Protein AF-A0A7H8SBD4-F1 (afdb_monomer_lite)

Foldseek 3Di:
DVVVVVVVVVCVLFDVVLVVLLVVLVVVLVVLVVVLVVLVVCVVVDDDDDVLVSLVSVLVSLVSVLVSLVSVLVRCVVSVPCVCNVVSVVSSVVSVVVSVVSVVVSD

Secondary structure (DSSP, 8-state):
-HHHHHHHHHHHHS-HHHHHHHHHHHHHHHHHHHHHHHHHHHHHHSTT--HHHHHHHHHHHHHHHHHHHHHHHHHHHHH---TTHHHHHHHHHHHHHHHHHHHHHH-

Sequence (107 aa):
MKLIDKIQERYKERNKVFLTLDILFTLLSMGVAIWMLFLAIPALTGSSQSTHFLVILTIVMTIFLGMTYGIRVIEMIVTGKREYFALMLFVTILMFGIATFEWWLLV

Radius of gyration: 17.06 Å; chains: 1; bounding box: 43×21×48 Å

Structure (mmCIF, N/CA/C/O backbone):
data_AF-A0A7H8SBD4-F1
#
_entry.id   AF-A0A7H8SBD4-F1
#
loop_
_atom_site.group_PDB
_atom_site.id
_atom_site.type_symbol
_atom_site.label_atom_id
_atom_site.label_alt_id
_atom_site.label_comp_id
_atom_site.label_asym_id
_atom_site.label_entity_id
_atom_site.label_seq_id
_atom_site.pdbx_PDB_ins_code
_atom_site.Cartn_x
_atom_site.Cartn_y
_atom_site.Cartn_z
_atom_site.occupancy
_atom_site.B_iso_or_equiv
_atom_site.auth_seq_id
_atom_site.auth_comp_id
_atom_site.auth_asym_id
_atom_site.auth_atom_id
_atom_site.pdbx_PDB_model_num
ATOM 1 N N . MET A 1 1 ? 6.154 14.488 25.605 1.00 51.97 1 MET A N 1
ATOM 2 C CA . MET A 1 1 ? 5.230 13.411 26.035 1.00 51.97 1 MET A CA 1
ATOM 3 C C . MET A 1 1 ? 3.926 13.330 25.235 1.00 51.97 1 MET A C 1
ATOM 5 O O . MET A 1 1 ? 3.552 12.222 24.901 1.00 51.97 1 MET A O 1
ATOM 9 N N . LYS A 1 2 ? 3.305 14.435 24.787 1.00 61.06 2 LYS A N 1
ATOM 10 C CA . LYS A 1 2 ? 2.011 14.418 24.055 1.00 61.06 2 LYS A CA 1
ATOM 11 C C . LYS A 1 2 ? 1.923 13.559 22.772 1.00 61.06 2 LYS A C 1
ATOM 13 O O . LYS A 1 2 ? 0.827 13.180 22.374 1.00 61.06 2 LYS A O 1
ATOM 18 N N . LEU A 1 3 ? 3.040 13.287 22.090 1.00 60.66 3 LEU A N 1
ATOM 19 C CA . LEU A 1 3 ? 3.048 12.449 20.879 1.00 60.66 3 LEU A CA 1
ATOM 20 C C . LEU A 1 3 ? 2.885 10.960 21.199 1.00 60.66 3 LEU A C 1
ATOM 22 O O . LEU A 1 3 ? 2.214 10.256 20.453 1.00 60.66 3 LEU A O 1
ATOM 26 N N . ILE A 1 4 ? 3.466 10.503 22.311 1.00 69.56 4 ILE A N 1
ATOM 27 C CA . ILE A 1 4 ? 3.407 9.099 22.729 1.00 69.56 4 ILE A CA 1
ATOM 28 C C . ILE A 1 4 ? 1.976 8.760 23.153 1.00 69.56 4 ILE A C 1
ATOM 30 O O . ILE A 1 4 ? 1.443 7.759 22.687 1.00 69.56 4 ILE A O 1
ATOM 34 N N . ASP A 1 5 ? 1.316 9.650 23.902 1.00 66.88 5 ASP A N 1
ATOM 35 C CA . ASP A 1 5 ? -0.091 9.479 24.294 1.00 66.88 5 ASP A CA 1
ATOM 36 C C . ASP A 1 5 ? -1.023 9.375 23.080 1.00 66.88 5 ASP A C 1
ATOM 38 O O . ASP A 1 5 ? -1.841 8.464 23.007 1.00 66.88 5 ASP A O 1
ATOM 42 N N . LYS A 1 6 ? -0.846 10.233 22.065 1.00 6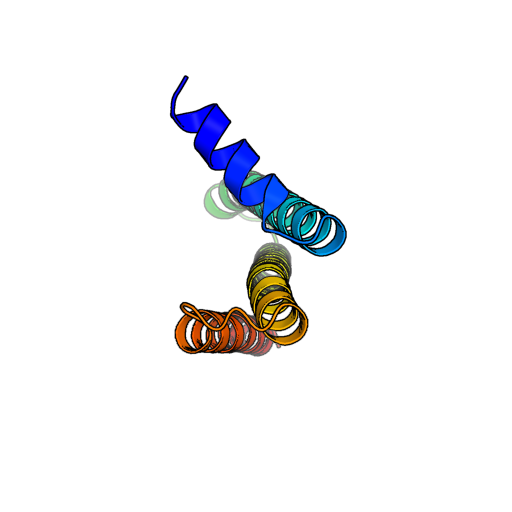4.50 6 LYS A N 1
ATOM 43 C CA . LYS A 1 6 ? -1.631 10.171 20.816 1.00 64.50 6 LYS A CA 1
ATOM 44 C C . LYS A 1 6 ? -1.423 8.870 20.039 1.00 64.50 6 LYS A C 1
ATOM 46 O O . LYS A 1 6 ? -2.352 8.373 19.404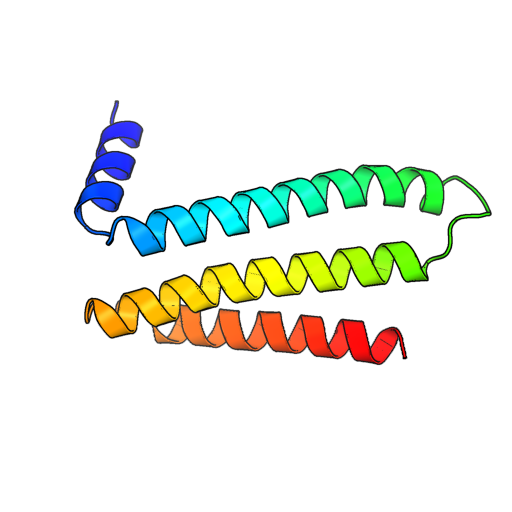 1.00 64.50 6 LYS A O 1
ATOM 51 N N . ILE A 1 7 ? -0.200 8.339 20.045 1.00 64.12 7 ILE A N 1
ATOM 52 C CA . ILE A 1 7 ? 0.107 7.050 19.413 1.00 64.12 7 ILE A CA 1
ATOM 53 C C . ILE A 1 7 ? -0.578 5.930 20.194 1.00 64.12 7 ILE A C 1
ATOM 55 O O . ILE A 1 7 ? -1.187 5.056 19.585 1.00 64.12 7 ILE A O 1
ATOM 59 N N . GLN A 1 8 ? -0.529 5.985 21.524 1.00 64.00 8 GLN A N 1
ATOM 60 C CA . GLN A 1 8 ? -1.121 4.989 22.410 1.00 64.00 8 GLN A CA 1
ATOM 61 C C . GLN A 1 8 ? -2.655 4.984 22.335 1.00 64.00 8 GLN A C 1
ATOM 63 O O . GLN A 1 8 ? -3.264 3.918 22.331 1.00 64.00 8 GLN A O 1
ATOM 68 N N . GLU A 1 9 ? -3.274 6.156 22.194 1.00 65.06 9 GLU A N 1
ATOM 69 C CA . GLU A 1 9 ? -4.718 6.331 22.012 1.00 65.06 9 GLU A CA 1
ATOM 70 C C . GLU A 1 9 ? -5.189 5.733 20.676 1.00 65.06 9 GLU A C 1
ATOM 72 O O . GLU A 1 9 ? -6.086 4.889 20.661 1.00 65.06 9 GLU A O 1
ATOM 77 N N . ARG A 1 10 ? -4.483 6.021 19.569 1.00 61.62 10 ARG A N 1
ATOM 78 C CA . ARG A 1 10 ? -4.728 5.352 18.275 1.00 61.62 10 ARG A CA 1
ATOM 79 C C . ARG A 1 10 ? -4.506 3.841 18.336 1.00 61.62 10 ARG A C 1
ATOM 81 O O . ARG A 1 10 ? -5.210 3.099 17.660 1.00 61.62 10 ARG A O 1
ATOM 88 N N . TYR A 1 11 ? -3.538 3.382 19.129 1.00 61.25 11 TYR A N 1
ATOM 89 C CA . TYR A 1 11 ? -3.265 1.956 19.331 1.00 61.25 11 TYR A CA 1
ATOM 90 C C . TYR A 1 11 ? -4.391 1.252 20.099 1.00 61.25 11 TYR A C 1
ATOM 92 O O . TYR A 1 11 ? -4.623 0.063 19.899 1.00 61.25 11 TYR A O 1
ATOM 100 N N . LYS A 1 12 ? -5.075 1.975 20.993 1.00 60.81 12 LYS A N 1
ATOM 101 C CA . LYS A 1 12 ? -6.184 1.459 21.805 1.00 60.81 12 LYS A CA 1
ATOM 102 C C . LYS A 1 12 ? -7.503 1.428 21.029 1.00 60.81 12 LYS A C 1
ATOM 104 O O . LYS A 1 12 ? -8.328 0.558 21.283 1.00 60.81 12 LYS A O 1
ATOM 109 N N . GLU A 1 13 ? -7.690 2.362 20.097 1.00 64.31 13 GLU A N 1
ATOM 110 C CA . GLU A 1 13 ? -8.887 2.455 19.254 1.00 64.31 13 GLU A CA 1
ATOM 111 C C . GLU A 1 13 ? -8.870 1.557 18.015 1.00 64.31 13 GLU A C 1
ATOM 113 O O . GLU A 1 13 ? -9.940 1.216 17.505 1.00 64.31 13 GLU A O 1
ATOM 118 N N . ARG A 1 14 ? -7.684 1.214 17.500 1.00 60.34 14 ARG A N 1
ATOM 119 C CA . ARG A 1 14 ? -7.537 0.377 16.306 1.00 60.34 14 ARG A CA 1
ATOM 120 C C . ARG A 1 14 ? -7.408 -1.088 16.669 1.00 60.34 14 ARG A C 1
ATOM 122 O O . ARG A 1 14 ? -6.794 -1.465 17.667 1.00 60.34 14 ARG A O 1
ATOM 129 N N . ASN A 1 15 ? -7.969 -1.940 15.823 1.00 70.12 15 ASN A N 1
ATOM 130 C CA . ASN A 1 15 ? -7.849 -3.371 16.022 1.00 70.12 15 ASN A CA 1
ATOM 131 C C . ASN A 1 15 ? -6.405 -3.801 15.689 1.00 70.12 15 ASN A C 1
ATOM 133 O O . ASN A 1 15 ? -5.896 -3.502 14.607 1.00 70.12 15 ASN A O 1
ATOM 137 N N . LYS A 1 16 ? -5.733 -4.485 16.629 1.00 73.12 16 LYS A N 1
ATOM 138 C CA . LYS A 1 16 ? -4.281 -4.769 16.586 1.00 73.12 16 LYS A CA 1
ATOM 139 C C . LYS A 1 16 ? -3.823 -5.370 15.256 1.00 73.12 16 LYS A C 1
ATOM 141 O O . LYS A 1 16 ? -2.776 -4.992 14.750 1.00 73.12 16 LYS A O 1
ATOM 146 N N . VAL A 1 17 ? -4.633 -6.255 14.672 1.00 74.81 17 VAL A N 1
ATOM 147 C CA . VAL A 1 17 ? -4.345 -6.920 13.392 1.00 74.81 17 VAL A CA 1
ATOM 148 C C . VAL A 1 17 ? -4.228 -5.915 12.241 1.00 74.81 17 VAL A C 1
ATOM 150 O O . VAL A 1 17 ? -3.257 -5.954 11.488 1.00 74.81 17 VAL A O 1
ATOM 153 N N . PHE A 1 18 ? -5.173 -4.979 12.133 1.00 74.19 18 PHE A N 1
ATOM 154 C CA . PHE A 1 18 ? -5.175 -3.961 11.079 1.00 74.19 18 PHE A CA 1
ATOM 155 C C . PHE A 1 18 ? -4.032 -2.967 11.248 1.00 74.19 18 PHE A C 1
ATOM 157 O O . PHE A 1 18 ? -3.417 -2.562 10.265 1.00 74.19 18 PHE A O 1
ATOM 164 N N . LEU A 1 19 ? -3.702 -2.625 12.493 1.00 76.94 19 LEU A N 1
ATOM 165 C CA . LEU A 1 19 ? -2.564 -1.767 12.789 1.00 76.94 19 LEU A CA 1
ATOM 166 C C . LEU A 1 19 ? -1.231 -2.430 12.402 1.00 76.94 19 LEU A C 1
ATOM 168 O O . LEU A 1 19 ? -0.381 -1.782 11.797 1.00 76.94 19 LEU A O 1
ATOM 172 N N . THR A 1 20 ? -1.053 -3.718 12.712 1.00 81.75 20 THR A N 1
ATOM 173 C CA . THR A 1 20 ? 0.144 -4.473 12.311 1.00 81.75 20 THR A CA 1
ATOM 174 C C . THR A 1 20 ? 0.275 -4.547 10.792 1.00 81.75 20 THR A C 1
ATOM 176 O O . THR A 1 20 ? 1.358 -4.297 10.271 1.00 81.75 20 THR A O 1
ATOM 179 N N . LEU A 1 21 ? -0.817 -4.837 10.082 1.00 76.94 21 LEU A N 1
ATOM 180 C CA . LEU A 1 21 ? -0.853 -4.871 8.619 1.00 76.94 21 LEU A CA 1
ATOM 181 C C . LEU A 1 21 ? -0.503 -3.506 8.001 1.00 76.94 21 LEU A C 1
ATOM 183 O O . LEU A 1 21 ? 0.358 -3.438 7.131 1.00 76.94 21 LEU A O 1
ATOM 187 N N . ASP A 1 22 ? -1.097 -2.417 8.494 1.00 78.88 22 ASP A N 1
ATOM 188 C CA . ASP A 1 22 ? -0.817 -1.040 8.050 1.00 78.88 22 ASP A CA 1
ATOM 189 C C . ASP A 1 22 ? 0.670 -0.679 8.226 1.00 78.88 22 ASP A C 1
ATOM 191 O O . ASP A 1 22 ? 1.317 -0.204 7.292 1.00 78.88 22 ASP A O 1
ATOM 195 N N . ILE A 1 23 ? 1.249 -0.982 9.394 1.00 81.31 23 ILE A N 1
ATOM 196 C CA . ILE A 1 23 ? 2.675 -0.751 9.671 1.00 81.31 23 ILE A CA 1
ATOM 197 C C . ILE A 1 23 ? 3.562 -1.598 8.753 1.00 81.31 23 ILE A C 1
ATOM 199 O O . ILE A 1 23 ? 4.545 -1.086 8.219 1.00 81.31 23 ILE A O 1
ATOM 203 N N . LEU A 1 24 ? 3.224 -2.874 8.553 1.00 84.69 24 LEU A N 1
ATOM 204 C CA . LEU A 1 24 ? 4.006 -3.795 7.732 1.00 84.69 24 LEU A CA 1
ATOM 205 C C . LEU A 1 24 ? 4.041 -3.343 6.269 1.00 84.69 24 LEU A C 1
ATOM 207 O O . LEU A 1 24 ? 5.119 -3.260 5.683 1.00 84.69 24 LEU A O 1
ATOM 211 N N . PHE A 1 25 ? 2.890 -2.991 5.692 1.00 77.88 25 PHE A N 1
ATOM 212 C CA . PHE A 1 25 ? 2.829 -2.497 4.316 1.00 77.88 25 PHE A CA 1
ATOM 213 C C . PHE A 1 25 ? 3.481 -1.126 4.151 1.00 77.88 25 PHE A C 1
ATOM 215 O O . PHE A 1 25 ? 4.173 -0.898 3.159 1.00 77.88 25 PHE A O 1
ATOM 222 N N . THR A 1 26 ? 3.351 -0.246 5.146 1.00 79.69 26 THR A N 1
ATOM 223 C CA . THR A 1 26 ? 4.054 1.042 5.153 1.00 79.69 26 THR A CA 1
ATOM 224 C C . THR A 1 26 ? 5.572 0.841 5.174 1.00 79.69 26 THR A C 1
ATOM 226 O O . THR A 1 26 ? 6.283 1.466 4.390 1.00 79.69 26 THR A O 1
ATOM 229 N N . LEU A 1 27 ? 6.083 -0.060 6.021 1.00 83.12 27 LEU A N 1
ATOM 230 C CA . LEU A 1 27 ? 7.512 -0.384 6.090 1.00 83.12 27 LEU A CA 1
ATOM 231 C C . LEU A 1 27 ? 8.022 -1.012 4.792 1.00 83.12 27 LEU A C 1
ATOM 233 O O . LEU A 1 27 ? 9.087 -0.623 4.317 1.00 83.12 27 LEU A O 1
ATOM 237 N N . LEU A 1 28 ? 7.261 -1.935 4.195 1.00 81.94 28 LEU A N 1
ATOM 238 C CA . LEU A 1 28 ? 7.597 -2.516 2.893 1.00 81.94 28 LEU A CA 1
ATOM 239 C C . LEU A 1 28 ? 7.662 -1.440 1.809 1.00 81.94 28 LEU A C 1
ATOM 241 O O . LEU A 1 28 ? 8.660 -1.357 1.101 1.00 81.94 28 LEU A O 1
ATOM 245 N N . SER A 1 29 ? 6.648 -0.576 1.717 1.00 77.31 29 SER A N 1
ATOM 246 C CA . SER A 1 29 ? 6.636 0.521 0.746 1.00 77.31 29 SER A CA 1
ATOM 247 C C . SER A 1 29 ? 7.815 1.471 0.947 1.00 77.31 29 SER A C 1
ATOM 249 O O . SER A 1 29 ? 8.407 1.920 -0.030 1.00 77.31 29 SER A O 1
ATOM 251 N N . MET A 1 30 ? 8.175 1.769 2.196 1.00 81.06 30 MET A N 1
ATOM 252 C CA . MET A 1 30 ? 9.308 2.634 2.512 1.00 81.06 30 MET A CA 1
ATOM 253 C C . MET A 1 30 ? 10.643 1.972 2.147 1.00 81.06 30 MET A C 1
ATOM 255 O O . MET A 1 30 ? 11.511 2.623 1.571 1.00 81.06 30 MET A O 1
ATOM 259 N N . GLY A 1 31 ? 10.789 0.671 2.413 1.00 83.12 31 GLY A N 1
ATOM 260 C CA . GLY A 1 31 ? 11.952 -0.112 1.997 1.00 83.12 31 GLY A CA 1
ATOM 261 C C . GLY A 1 31 ? 12.107 -0.153 0.476 1.00 83.12 31 GLY A C 1
ATOM 262 O O . GLY A 1 31 ? 13.198 0.085 -0.037 1.00 83.12 31 GLY A O 1
ATOM 263 N N . VAL A 1 32 ? 11.004 -0.364 -0.249 1.00 79.00 32 VAL A N 1
ATOM 264 C CA . VAL A 1 32 ? 10.983 -0.319 -1.717 1.00 79.00 32 VAL A CA 1
ATOM 265 C C . VAL A 1 32 ? 11.343 1.076 -2.230 1.00 79.00 32 VAL A C 1
ATOM 267 O O . VAL A 1 32 ? 12.161 1.179 -3.137 1.00 79.00 32 VAL A O 1
ATOM 270 N N . ALA A 1 33 ? 10.818 2.149 -1.629 1.00 81.31 33 ALA A N 1
ATOM 271 C CA . ALA A 1 33 ? 11.147 3.523 -2.014 1.00 81.31 33 ALA A CA 1
ATOM 272 C C . ALA A 1 33 ? 12.644 3.834 -1.848 1.00 81.31 33 ALA A C 1
ATOM 274 O O . ALA A 1 33 ? 13.269 4.391 -2.750 1.00 81.31 33 ALA A O 1
ATOM 275 N N . ILE A 1 34 ? 13.240 3.428 -0.720 1.00 83.44 34 ILE A N 1
ATOM 276 C CA . ILE A 1 34 ? 14.684 3.566 -0.483 1.00 83.44 34 ILE A CA 1
ATOM 277 C C . ILE A 1 34 ? 15.459 2.793 -1.551 1.00 83.44 34 ILE A C 1
ATOM 279 O O . ILE A 1 34 ? 16.389 3.332 -2.149 1.00 83.44 34 ILE A O 1
ATOM 283 N N . TRP A 1 35 ? 15.061 1.553 -1.836 1.00 78.88 35 TRP A N 1
ATOM 284 C CA . TRP A 1 35 ? 15.730 0.732 -2.841 1.00 78.88 35 TRP A CA 1
ATOM 285 C C . TRP A 1 35 ? 15.625 1.333 -4.249 1.00 78.88 35 TRP A C 1
ATOM 287 O O . TRP A 1 35 ? 16.599 1.321 -5.001 1.00 78.88 35 TRP A O 1
ATOM 297 N N . MET A 1 36 ? 14.487 1.954 -4.567 1.00 75.00 36 MET A N 1
ATOM 298 C CA . MET A 1 36 ? 14.262 2.684 -5.812 1.00 75.00 36 MET A CA 1
ATOM 299 C C . MET A 1 36 ? 15.239 3.851 -5.966 1.00 75.00 36 MET A C 1
ATOM 301 O O . MET A 1 36 ? 15.791 4.024 -7.045 1.00 75.0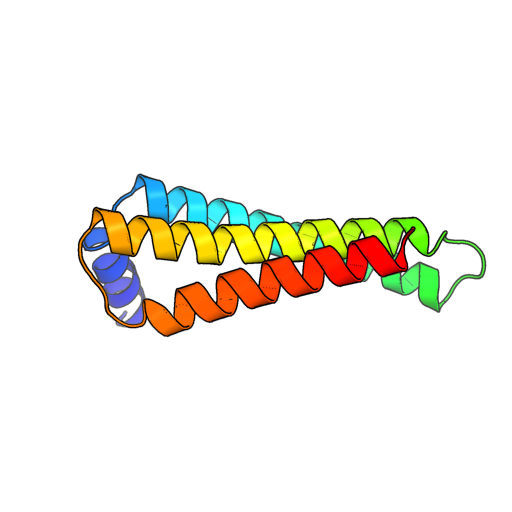0 36 MET A O 1
ATOM 305 N N . LEU A 1 37 ? 15.524 4.605 -4.897 1.00 78.12 37 LEU A N 1
ATOM 306 C CA . LEU A 1 37 ? 16.527 5.679 -4.928 1.00 78.12 37 LEU A CA 1
ATOM 307 C C . LEU A 1 37 ? 17.927 5.135 -5.242 1.00 78.12 37 LEU A C 1
ATOM 309 O O . LEU A 1 37 ? 18.631 5.703 -6.075 1.00 78.12 37 LEU A O 1
ATOM 313 N N . PHE A 1 38 ? 18.313 4.007 -4.640 1.00 77.06 38 PHE A N 1
ATOM 314 C CA . PHE A 1 38 ? 19.610 3.372 -4.907 1.00 77.06 38 PHE A CA 1
ATOM 315 C C . PHE A 1 38 ? 19.749 2.831 -6.334 1.00 77.06 38 PHE A C 1
ATOM 317 O O . PHE A 1 38 ? 20.868 2.755 -6.832 1.00 77.06 38 PHE A O 1
ATOM 324 N N . LEU A 1 39 ? 18.644 2.463 -6.988 1.00 71.19 39 LEU A N 1
ATOM 325 C CA . LEU A 1 39 ? 18.627 1.977 -8.373 1.00 71.19 39 LEU A CA 1
ATOM 326 C C . LEU A 1 39 ? 18.468 3.115 -9.389 1.00 71.19 39 LEU A C 1
ATOM 328 O O . LEU A 1 39 ? 19.059 3.080 -10.464 1.00 71.19 39 LEU A O 1
ATOM 332 N N . ALA A 1 40 ? 17.719 4.159 -9.041 1.00 70.31 40 ALA A N 1
ATOM 333 C CA . ALA A 1 40 ? 17.500 5.312 -9.903 1.00 70.31 40 ALA A CA 1
ATOM 334 C C . ALA A 1 40 ? 18.793 6.111 -10.107 1.00 70.31 40 ALA A C 1
ATOM 336 O O . ALA A 1 40 ? 19.101 6.483 -11.233 1.00 70.31 40 ALA A O 1
ATOM 337 N N . ILE A 1 41 ? 19.588 6.330 -9.053 1.00 69.56 41 ILE A N 1
ATOM 338 C CA . ILE A 1 41 ? 20.854 7.079 -9.137 1.00 69.56 41 ILE A CA 1
ATOM 339 C C . ILE A 1 41 ? 21.805 6.502 -10.209 1.00 69.56 41 ILE A C 1
ATOM 341 O O . ILE A 1 41 ? 22.209 7.264 -11.091 1.00 69.56 41 ILE A O 1
ATOM 345 N N . PRO A 1 42 ? 22.154 5.199 -10.212 1.00 66.50 42 PRO A N 1
ATOM 346 C CA . PRO A 1 42 ? 22.994 4.612 -11.254 1.00 66.50 42 PRO A CA 1
ATOM 347 C C . PRO A 1 42 ? 22.294 4.508 -12.615 1.00 66.50 42 PRO A C 1
ATOM 349 O O . PRO A 1 42 ? 22.980 4.589 -13.626 1.00 66.50 42 PRO A O 1
ATOM 352 N N . ALA A 1 43 ? 20.964 4.393 -12.683 1.00 63.88 43 ALA A N 1
ATOM 353 C CA . ALA A 1 43 ? 20.234 4.440 -13.956 1.00 63.88 43 ALA A CA 1
ATOM 354 C C . ALA A 1 43 ? 20.217 5.841 -14.605 1.00 63.88 43 ALA A C 1
ATOM 356 O O . ALA A 1 43 ? 20.172 5.954 -15.825 1.00 63.88 43 ALA A O 1
ATOM 357 N N . LEU A 1 44 ? 20.269 6.909 -13.800 1.00 65.12 44 LEU A N 1
ATOM 358 C CA . LEU A 1 44 ? 20.356 8.303 -14.257 1.00 65.12 44 LEU A CA 1
ATOM 359 C C . LEU A 1 44 ? 21.793 8.735 -14.587 1.00 65.12 44 LEU A C 1
ATOM 361 O O . LEU A 1 44 ? 21.988 9.660 -15.371 1.00 65.12 44 LEU A O 1
ATOM 365 N N . THR A 1 45 ? 22.795 8.097 -13.975 1.00 70.25 45 THR A N 1
ATOM 366 C CA . THR A 1 45 ? 24.218 8.474 -14.103 1.00 70.25 45 THR A CA 1
ATOM 367 C C . THR A 1 45 ? 25.053 7.496 -14.934 1.00 70.25 45 THR A C 1
ATOM 369 O O . THR A 1 45 ? 26.162 7.841 -15.338 1.00 70.25 45 THR A O 1
ATOM 372 N N . GLY A 1 46 ? 24.536 6.299 -15.218 1.00 59.12 46 GLY A N 1
ATOM 373 C CA . GLY A 1 46 ? 25.199 5.239 -15.974 1.00 59.12 46 GLY A CA 1
ATOM 374 C C . GLY A 1 46 ? 24.352 4.748 -17.150 1.00 59.12 46 GLY A C 1
ATOM 375 O O . GLY A 1 46 ? 23.127 4.750 -17.110 1.00 59.12 46 GLY A O 1
ATOM 376 N N . SER A 1 47 ? 25.008 4.305 -18.219 1.00 54.72 47 SER A N 1
ATOM 377 C CA . SER A 1 47 ? 24.384 4.029 -19.520 1.00 54.72 47 SER A CA 1
ATOM 378 C C . SER A 1 47 ? 23.729 2.644 -19.680 1.00 54.72 47 SER A C 1
ATOM 380 O O . SER A 1 47 ? 23.429 2.267 -20.811 1.00 54.72 47 SER A O 1
ATOM 382 N N . SER A 1 48 ? 23.524 1.848 -18.617 1.00 55.84 48 SER A N 1
ATOM 383 C CA . SER A 1 48 ? 23.218 0.412 -18.804 1.00 55.84 48 SER A CA 1
ATOM 384 C C . SER A 1 48 ? 22.229 -0.272 -17.851 1.00 55.84 48 SER A C 1
ATOM 386 O O . SER A 1 48 ? 22.180 -1.503 -17.843 1.00 55.84 48 SER A O 1
ATOM 388 N N . GLN A 1 49 ? 21.397 0.441 -17.085 1.00 56.28 49 GLN A N 1
ATOM 389 C CA . GLN A 1 49 ? 20.334 -0.238 -16.323 1.00 56.28 49 GLN A CA 1
ATOM 390 C C . GLN A 1 49 ? 18.996 -0.248 -17.064 1.00 56.28 49 GLN A C 1
ATOM 392 O O . GLN A 1 49 ? 18.518 0.778 -17.541 1.00 56.28 49 GLN A O 1
ATOM 397 N N . SER A 1 50 ? 18.382 -1.434 -17.150 1.00 62.62 50 SER A N 1
ATOM 398 C CA . SER A 1 50 ? 17.089 -1.636 -17.802 1.00 62.62 50 SER A CA 1
ATOM 399 C C . SER A 1 50 ? 15.996 -0.846 -17.081 1.00 62.62 50 SER A C 1
ATOM 401 O O . SER A 1 50 ? 15.654 -1.156 -15.936 1.00 62.62 50 SER A O 1
ATOM 403 N N . THR A 1 51 ? 15.395 0.122 -17.767 1.00 67.00 51 THR A N 1
ATOM 404 C CA . THR A 1 51 ? 14.281 0.943 -17.267 1.00 67.00 51 THR A CA 1
ATOM 405 C C . THR A 1 51 ? 13.109 0.090 -16.762 1.00 67.00 51 THR A C 1
ATOM 407 O O . THR A 1 51 ? 12.452 0.458 -15.793 1.00 67.00 51 THR A O 1
ATOM 410 N N . HIS A 1 52 ? 12.912 -1.105 -17.333 1.00 71.50 52 HIS A N 1
ATOM 411 C CA . HIS A 1 52 ? 11.886 -2.063 -16.910 1.00 71.50 52 HIS A CA 1
ATOM 412 C C . HIS A 1 52 ? 11.972 -2.448 -15.428 1.00 71.50 52 HIS A C 1
ATOM 414 O O . HIS A 1 52 ? 10.939 -2.564 -14.777 1.00 71.50 52 HIS A O 1
ATOM 420 N N . PHE A 1 53 ? 13.175 -2.611 -14.866 1.00 73.69 53 PHE A N 1
ATOM 421 C CA . PHE A 1 53 ? 13.317 -3.000 -13.459 1.00 73.69 53 PHE A CA 1
ATOM 422 C C . PHE A 1 53 ? 12.856 -1.889 -12.508 1.00 73.69 53 PHE A C 1
ATOM 424 O O . PHE A 1 53 ? 12.182 -2.169 -11.519 1.00 73.69 53 PHE A O 1
ATOM 431 N N . LEU A 1 54 ? 13.154 -0.626 -12.839 1.00 75.62 54 LEU A N 1
ATOM 432 C CA . LEU A 1 54 ? 12.672 0.534 -12.088 1.00 75.62 54 LEU A CA 1
ATOM 433 C C . LEU A 1 54 ? 11.148 0.648 -12.152 1.00 75.62 54 LEU A C 1
ATOM 435 O O . LEU A 1 54 ? 10.525 0.816 -11.110 1.00 75.62 54 LEU A O 1
ATOM 439 N N . VAL A 1 55 ? 10.550 0.477 -13.336 1.00 78.31 55 VAL A N 1
ATOM 440 C CA . VAL A 1 55 ? 9.088 0.540 -13.506 1.00 78.31 55 VAL A CA 1
ATOM 441 C C . VAL A 1 55 ? 8.386 -0.579 -12.725 1.00 78.31 55 VAL A C 1
ATOM 443 O O . VAL A 1 55 ? 7.408 -0.309 -12.032 1.00 78.31 55 VAL A O 1
ATOM 446 N N . ILE A 1 56 ? 8.912 -1.812 -12.738 1.00 81.06 56 ILE A N 1
ATOM 447 C CA . ILE A 1 56 ? 8.388 -2.916 -11.906 1.00 81.06 56 ILE A CA 1
ATOM 448 C C . ILE A 1 56 ? 8.450 -2.549 -10.420 1.00 81.06 56 ILE A C 1
ATOM 450 O O . ILE A 1 56 ? 7.492 -2.784 -9.683 1.00 81.06 56 ILE A O 1
ATOM 454 N N . LEU A 1 57 ? 9.560 -1.958 -9.971 1.00 81.00 57 LEU A N 1
ATOM 455 C CA . LEU A 1 57 ? 9.720 -1.556 -8.577 1.00 81.00 57 LEU A CA 1
ATOM 456 C C . LEU A 1 57 ? 8.709 -0.468 -8.179 1.00 81.00 57 LEU A C 1
ATOM 458 O O . LEU A 1 57 ? 8.155 -0.520 -7.079 1.00 81.00 57 LEU A O 1
ATOM 462 N N . THR A 1 58 ? 8.447 0.491 -9.072 1.00 82.50 58 THR A N 1
ATOM 463 C CA . THR A 1 58 ? 7.428 1.532 -8.883 1.00 82.50 58 THR A CA 1
ATOM 464 C C . THR A 1 58 ? 6.033 0.926 -8.766 1.00 82.50 58 THR A C 1
ATOM 466 O O . THR A 1 58 ? 5.363 1.189 -7.772 1.00 82.50 58 THR A O 1
ATOM 469 N N . ILE A 1 59 ? 5.656 0.013 -9.668 1.00 84.62 59 ILE A N 1
ATOM 470 C CA . ILE A 1 59 ? 4.364 -0.691 -9.619 1.00 84.62 59 ILE A CA 1
ATOM 471 C C . ILE A 1 59 ? 4.182 -1.410 -8.278 1.00 84.62 59 ILE A C 1
ATOM 473 O O . ILE A 1 59 ? 3.147 -1.276 -7.622 1.00 84.62 59 ILE A O 1
ATOM 477 N N . VAL A 1 60 ? 5.198 -2.157 -7.835 1.00 84.00 60 VAL A N 1
ATOM 478 C CA . VAL A 1 60 ? 5.161 -2.885 -6.558 1.00 84.00 60 VAL A CA 1
ATOM 479 C C . VAL A 1 60 ? 4.978 -1.924 -5.379 1.00 84.00 60 VAL A C 1
ATOM 481 O O . VAL A 1 60 ? 4.177 -2.194 -4.481 1.00 84.00 60 VAL A O 1
ATOM 484 N N . MET A 1 61 ? 5.666 -0.780 -5.389 1.00 86.81 61 MET A N 1
ATOM 485 C CA . MET A 1 61 ? 5.506 0.257 -4.368 1.00 86.81 61 MET A CA 1
ATOM 486 C C . MET A 1 61 ? 4.080 0.821 -4.353 1.00 86.81 61 MET A C 1
ATOM 488 O O . MET A 1 61 ? 3.453 0.877 -3.292 1.00 86.81 61 MET A O 1
ATOM 492 N N . THR A 1 62 ? 3.557 1.202 -5.521 1.00 86.19 62 THR A N 1
ATOM 493 C CA . THR A 1 62 ? 2.216 1.775 -5.687 1.00 86.19 62 THR A CA 1
ATOM 494 C C . THR A 1 62 ? 1.138 0.795 -5.216 1.00 86.19 62 THR A C 1
ATOM 496 O O . THR A 1 62 ? 0.206 1.183 -4.507 1.00 86.19 62 THR A O 1
ATOM 499 N N . ILE A 1 63 ? 1.301 -0.499 -5.508 1.00 85.56 63 ILE A N 1
ATOM 500 C CA . ILE A 1 63 ? 0.413 -1.567 -5.032 1.00 85.56 63 ILE A CA 1
ATOM 501 C C . ILE A 1 63 ? 0.445 -1.685 -3.501 1.00 85.56 63 ILE A C 1
ATOM 503 O O . ILE A 1 63 ? -0.614 -1.768 -2.874 1.00 85.56 63 ILE A O 1
ATOM 507 N N . PHE A 1 64 ? 1.624 -1.670 -2.869 1.00 86.31 64 PHE A N 1
ATOM 508 C CA . PHE A 1 64 ? 1.722 -1.744 -1.404 1.00 86.31 64 PHE A CA 1
ATOM 509 C C . PHE A 1 64 ? 1.118 -0.517 -0.709 1.00 86.31 64 PHE A C 1
ATOM 511 O O . PHE A 1 64 ? 0.427 -0.652 0.309 1.00 86.31 64 PHE A O 1
ATOM 518 N N . LEU A 1 65 ? 1.301 0.673 -1.283 1.00 83.94 65 LEU A N 1
ATOM 519 C CA . LEU A 1 65 ? 0.611 1.889 -0.852 1.00 83.94 65 LEU A CA 1
ATOM 520 C C . LEU A 1 65 ? -0.908 1.730 -0.974 1.00 83.94 65 LEU A C 1
ATOM 522 O O . LEU A 1 65 ? -1.624 1.947 0.005 1.00 83.94 65 LEU A O 1
ATOM 526 N N . GLY A 1 66 ? -1.406 1.270 -2.124 1.00 86.38 66 GLY A N 1
ATOM 527 C CA . GLY A 1 66 ? -2.826 0.986 -2.342 1.00 86.38 66 GLY A CA 1
ATOM 528 C C . GLY A 1 66 ? -3.406 0.003 -1.320 1.00 86.38 66 GLY A C 1
ATOM 529 O O . GLY A 1 66 ? -4.459 0.272 -0.736 1.00 86.38 66 GLY A O 1
ATOM 530 N N . MET A 1 67 ? -2.686 -1.085 -1.020 1.00 84.00 67 MET A N 1
ATOM 531 C CA . MET A 1 67 ? -3.065 -2.050 0.019 1.00 84.00 67 MET A CA 1
ATOM 532 C C . MET A 1 67 ? -3.144 -1.412 1.405 1.00 84.00 67 MET A C 1
ATOM 534 O O . MET A 1 67 ? -4.092 -1.683 2.138 1.00 84.00 67 MET A O 1
ATOM 538 N N . THR A 1 68 ? -2.210 -0.525 1.750 1.00 84.25 68 THR A N 1
ATOM 539 C CA . THR A 1 68 ? -2.211 0.197 3.032 1.00 84.25 68 THR A CA 1
ATOM 540 C C . THR A 1 68 ? -3.514 0.977 3.222 1.00 84.25 68 THR A C 1
ATOM 542 O O . THR A 1 68 ? -4.175 0.864 4.257 1.00 84.25 68 THR A 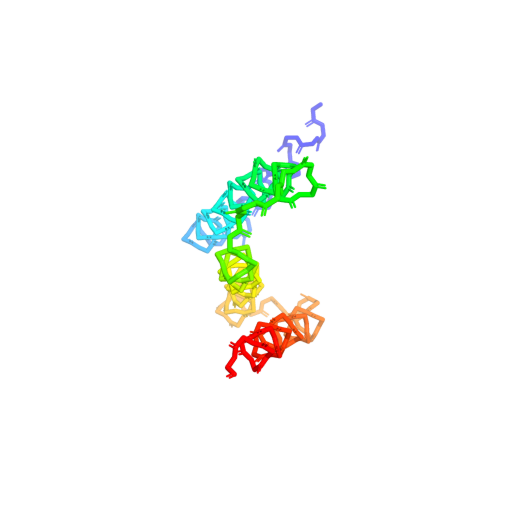O 1
ATOM 545 N N . TYR A 1 69 ? -3.941 1.723 2.198 1.00 85.75 69 TYR A N 1
ATOM 546 C CA . TYR A 1 69 ? -5.223 2.427 2.237 1.00 85.75 69 TYR A CA 1
ATOM 547 C C . TYR A 1 69 ? -6.410 1.457 2.220 1.00 85.75 69 TYR A C 1
ATOM 549 O O . TYR A 1 69 ? -7.357 1.649 2.979 1.00 85.75 69 TYR A O 1
ATOM 557 N N . GLY A 1 70 ? -6.343 0.378 1.435 1.00 85.75 70 GLY A N 1
ATOM 558 C CA . GLY A 1 70 ? -7.380 -0.657 1.396 1.00 85.75 70 GLY A CA 1
ATOM 559 C C . GLY A 1 70 ? -7.614 -1.324 2.755 1.00 85.75 70 GLY A C 1
ATOM 560 O O . GLY A 1 70 ? -8.755 -1.507 3.166 1.00 85.75 70 GLY A O 1
ATOM 561 N N . ILE A 1 71 ? -6.554 -1.600 3.512 1.00 85.75 71 ILE A N 1
ATOM 562 C CA . ILE A 1 71 ? -6.635 -2.145 4.876 1.00 85.75 71 ILE A CA 1
ATOM 563 C C . ILE A 1 71 ? -7.342 -1.172 5.810 1.00 85.75 71 ILE A C 1
ATOM 565 O O . ILE A 1 71 ? -8.162 -1.601 6.617 1.00 85.75 71 ILE A O 1
ATOM 569 N N . ARG A 1 72 ? -7.086 0.135 5.676 1.00 82.88 72 ARG A N 1
ATOM 570 C CA . ARG A 1 72 ? -7.801 1.160 6.451 1.00 82.88 72 ARG A CA 1
ATOM 571 C C . ARG A 1 72 ? -9.278 1.236 6.071 1.00 82.88 72 ARG A C 1
ATOM 573 O O . ARG A 1 72 ? -10.114 1.355 6.958 1.00 82.88 72 ARG A O 1
ATOM 580 N N . VAL A 1 73 ? -9.614 1.110 4.787 1.00 86.56 73 VAL A N 1
ATOM 581 C CA . VAL A 1 73 ? -11.009 1.025 4.317 1.00 86.56 73 VAL A CA 1
ATOM 582 C C . VAL A 1 73 ? -11.701 -0.205 4.914 1.00 86.56 73 VAL A C 1
ATOM 584 O O . VAL A 1 73 ? -12.792 -0.080 5.467 1.00 86.56 73 VAL A O 1
ATOM 587 N N . ILE A 1 74 ? -11.062 -1.379 4.873 1.00 84.06 74 ILE A N 1
ATOM 588 C CA . ILE A 1 74 ? -11.604 -2.616 5.462 1.00 84.06 74 ILE A CA 1
ATOM 589 C C . ILE A 1 74 ? -11.764 -2.465 6.978 1.00 84.06 74 ILE A C 1
ATOM 591 O O . ILE A 1 74 ? -12.807 -2.822 7.522 1.00 84.06 74 ILE A O 1
ATOM 595 N N . GLU A 1 75 ? -10.777 -1.896 7.669 1.00 80.94 75 GLU A N 1
ATOM 596 C CA . GLU A 1 75 ? -10.863 -1.638 9.106 1.00 80.94 75 GLU A CA 1
ATOM 597 C C . GLU A 1 75 ? -12.046 -0.726 9.443 1.00 80.94 75 GLU A C 1
ATOM 599 O O . GLU A 1 75 ? -12.788 -1.020 10.377 1.00 80.94 75 GLU A O 1
ATOM 604 N N . MET A 1 76 ? -12.262 0.344 8.675 1.00 83.19 76 MET A N 1
ATOM 605 C CA . MET A 1 76 ? -13.399 1.255 8.849 1.00 83.19 76 MET A CA 1
ATOM 606 C C . MET A 1 76 ? -14.748 0.556 8.623 1.00 83.19 76 MET A C 1
ATOM 608 O O . MET A 1 76 ? -15.714 0.848 9.328 1.00 83.19 76 MET A O 1
ATOM 612 N N . ILE A 1 77 ? -14.821 -0.400 7.688 1.00 84.06 77 ILE A N 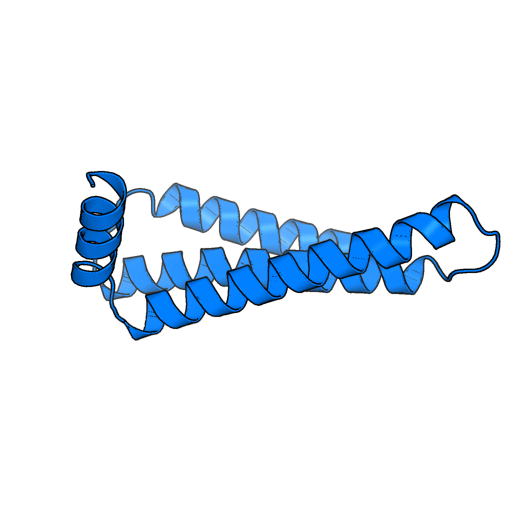1
ATOM 613 C CA . ILE A 1 77 ? -16.021 -1.229 7.476 1.00 84.06 77 ILE A CA 1
ATOM 614 C C . ILE A 1 77 ? -16.267 -2.130 8.689 1.00 84.06 77 ILE A C 1
ATOM 616 O O . ILE A 1 77 ? -17.386 -2.177 9.194 1.00 84.06 77 ILE A O 1
ATOM 620 N N . VAL A 1 78 ? -15.229 -2.818 9.174 1.00 78.06 78 VAL A N 1
ATOM 621 C CA . VAL A 1 78 ? -15.327 -3.787 10.280 1.00 78.06 78 VAL A CA 1
ATOM 622 C C . VAL A 1 78 ? -15.596 -3.104 11.623 1.00 78.06 78 VAL A C 1
ATOM 624 O O . VAL A 1 78 ? -16.378 -3.604 12.425 1.00 78.06 78 VAL A O 1
ATOM 627 N N . THR A 1 79 ? -14.967 -1.957 11.881 1.00 77.56 79 THR A N 1
ATOM 628 C CA . THR A 1 79 ? -15.128 -1.200 13.136 1.00 77.56 79 THR A CA 1
ATOM 629 C C . THR A 1 79 ? -16.342 -0.269 13.130 1.00 77.56 79 THR A C 1
ATOM 631 O O . THR A 1 79 ? -16.685 0.289 14.169 1.00 77.56 79 THR A O 1
ATOM 634 N N . GLY A 1 80 ? -16.985 -0.064 11.975 1.00 75.19 80 GLY A N 1
ATOM 635 C CA . GLY A 1 80 ? -18.115 0.855 11.810 1.00 75.19 80 GLY A CA 1
ATOM 636 C C . GLY A 1 80 ? -17.745 2.343 11.879 1.00 75.19 80 GLY A C 1
ATOM 637 O O . GLY A 1 80 ? -18.614 3.197 11.686 1.00 75.19 80 GLY A O 1
ATOM 638 N N . LYS A 1 81 ? -16.470 2.682 12.115 1.00 76.25 81 LYS A N 1
ATOM 639 C CA . LYS A 1 81 ? -15.971 4.061 12.152 1.00 76.25 81 LYS A CA 1
ATOM 640 C C . LYS A 1 81 ? -15.799 4.581 10.726 1.00 76.25 81 LYS A C 1
ATOM 642 O O . LYS A 1 81 ? -14.805 4.300 10.068 1.00 76.25 81 LYS A O 1
ATOM 647 N N . ARG A 1 82 ? -16.779 5.349 10.243 1.00 77.06 82 ARG A N 1
ATOM 648 C CA . ARG A 1 82 ? -16.819 5.868 8.860 1.00 77.06 82 ARG A CA 1
ATOM 649 C C . ARG A 1 82 ? -16.141 7.226 8.660 1.00 77.06 82 ARG A C 1
ATOM 651 O O . ARG A 1 82 ? -16.277 7.820 7.589 1.00 77.06 82 ARG A O 1
ATOM 658 N N . GLU A 1 83 ? -15.427 7.736 9.659 1.00 76.44 83 GLU A N 1
ATOM 659 C CA . GLU A 1 83 ? -14.699 8.997 9.512 1.00 76.44 83 GLU A CA 1
ATOM 660 C C . GLU A 1 83 ? -13.682 8.898 8.372 1.00 76.44 83 GLU A C 1
ATOM 662 O O . GLU A 1 83 ? -12.844 8.000 8.342 1.00 76.44 83 GLU A O 1
ATOM 667 N N . TYR A 1 84 ? -13.777 9.820 7.411 1.00 80.88 84 TYR A N 1
ATOM 668 C CA . TYR A 1 84 ? -12.931 9.866 6.212 1.00 80.88 84 TYR A CA 1
ATOM 669 C C . TYR A 1 84 ? -12.997 8.618 5.314 1.00 80.88 84 TYR A C 1
ATOM 671 O O . TYR A 1 84 ? -12.155 8.461 4.431 1.00 80.88 84 TYR A O 1
ATOM 679 N N . PHE A 1 85 ? -14.015 7.764 5.468 1.00 82.81 85 PHE A N 1
ATOM 680 C CA . PHE A 1 85 ? -14.153 6.535 4.684 1.00 82.81 85 PHE A CA 1
ATOM 681 C C . PHE A 1 85 ? -14.155 6.791 3.173 1.00 82.81 85 PHE A C 1
ATOM 683 O O . PHE A 1 85 ? -13.408 6.152 2.437 1.00 82.81 85 PHE A O 1
ATOM 690 N N . ALA A 1 86 ? -14.945 7.766 2.712 1.00 84.88 86 ALA A N 1
ATOM 691 C CA . ALA A 1 86 ? -15.025 8.115 1.294 1.00 84.88 86 ALA A CA 1
ATOM 692 C C . ALA A 1 86 ? -13.681 8.616 0.740 1.00 84.88 86 ALA A C 1
ATOM 694 O O . ALA A 1 86 ? -13.306 8.262 -0.374 1.00 84.88 86 ALA A O 1
ATOM 695 N N . LEU A 1 87 ? -12.935 9.390 1.538 1.00 87.31 87 LEU A N 1
ATOM 696 C CA . LEU A 1 87 ? -11.608 9.875 1.166 1.00 87.31 87 LEU A CA 1
ATOM 697 C C . LEU A 1 87 ? -10.618 8.711 1.049 1.00 87.31 87 LEU A C 1
ATOM 699 O O . LEU A 1 87 ? -9.910 8.610 0.053 1.00 87.31 87 LEU A O 1
ATOM 703 N N . MET A 1 88 ? -10.598 7.813 2.037 1.00 87.00 88 MET A N 1
ATOM 704 C CA . MET A 1 88 ? -9.731 6.633 2.014 1.00 87.00 88 MET A CA 1
ATOM 705 C C . MET A 1 88 ? -10.046 5.730 0.826 1.00 87.00 88 MET A C 1
ATOM 707 O O . MET A 1 88 ? -9.134 5.310 0.128 1.00 87.00 88 MET A O 1
ATOM 711 N N . LEU A 1 89 ? -11.330 5.491 0.558 1.00 87.75 89 LEU A N 1
ATOM 712 C CA . LEU A 1 89 ? -11.782 4.669 -0.559 1.00 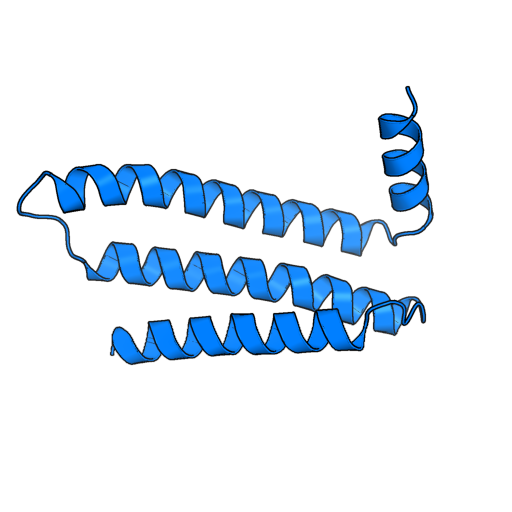87.75 89 LEU A CA 1
ATOM 713 C C . LEU A 1 89 ? -11.390 5.290 -1.905 1.00 87.75 89 LEU A C 1
ATOM 715 O O . LEU A 1 89 ? -10.874 4.588 -2.772 1.00 87.75 89 LEU A O 1
ATOM 719 N N . PHE A 1 90 ? -11.559 6.605 -2.060 1.00 90.88 90 PHE A N 1
ATOM 720 C CA . PHE A 1 90 ? -11.113 7.323 -3.251 1.00 90.88 90 PHE A CA 1
ATOM 721 C C . PHE A 1 90 ? -9.599 7.197 -3.458 1.00 90.88 90 PHE A C 1
ATOM 723 O O . PHE A 1 90 ? -9.162 6.859 -4.555 1.00 90.88 90 PHE A O 1
ATOM 730 N N . VAL A 1 91 ? -8.800 7.396 -2.403 1.00 89.44 91 VAL A N 1
ATOM 731 C CA . VAL A 1 91 ? -7.336 7.251 -2.460 1.00 89.44 91 VAL A CA 1
ATOM 732 C C . VAL A 1 91 ? -6.932 5.817 -2.800 1.00 89.44 91 VAL A C 1
ATOM 734 O O . VAL A 1 91 ? -6.043 5.622 -3.625 1.00 89.44 91 VAL A O 1
ATOM 737 N N . THR A 1 92 ? -7.596 4.810 -2.227 1.00 89.88 92 THR A N 1
ATOM 738 C CA . THR A 1 92 ? -7.365 3.401 -2.570 1.00 89.88 92 THR A CA 1
ATOM 739 C C . THR A 1 92 ? -7.597 3.152 -4.059 1.00 89.88 92 THR A C 1
ATOM 741 O O . THR A 1 92 ? -6.724 2.591 -4.717 1.00 89.88 92 THR A O 1
ATOM 744 N N . ILE A 1 93 ? -8.734 3.599 -4.606 1.00 91.19 93 ILE A N 1
ATOM 745 C CA . ILE A 1 93 ? -9.048 3.443 -6.034 1.00 91.19 93 ILE A CA 1
ATOM 746 C C . ILE A 1 93 ? -8.013 4.165 -6.899 1.00 91.19 93 ILE A C 1
ATOM 748 O O . ILE A 1 93 ? -7.536 3.591 -7.874 1.00 91.19 93 ILE A O 1
ATOM 752 N N . LEU A 1 94 ? -7.632 5.391 -6.533 1.00 91.56 94 LEU A N 1
ATOM 753 C CA . LEU A 1 94 ? -6.614 6.159 -7.250 1.00 91.56 94 LEU A CA 1
ATOM 754 C C . LEU A 1 94 ? -5.273 5.426 -7.291 1.00 91.56 94 LEU A C 1
ATOM 756 O O . LEU A 1 94 ? -4.691 5.298 -8.360 1.00 91.56 94 LEU A O 1
ATOM 760 N N . MET A 1 95 ? -4.808 4.909 -6.152 1.00 88.69 95 MET A N 1
ATOM 761 C CA . MET A 1 95 ? -3.541 4.179 -6.066 1.00 88.69 95 MET A CA 1
ATOM 762 C C . MET A 1 95 ? -3.550 2.916 -6.933 1.00 88.69 95 MET A C 1
ATOM 764 O O . MET A 1 95 ? -2.612 2.690 -7.693 1.00 88.69 95 MET A O 1
ATOM 768 N N . PHE A 1 96 ? -4.623 2.120 -6.891 1.00 89.19 96 PHE A N 1
ATOM 769 C CA . PHE A 1 96 ? -4.747 0.955 -7.775 1.00 89.19 96 PHE A CA 1
ATOM 770 C C . PHE A 1 96 ? -4.877 1.347 -9.254 1.00 89.19 96 PHE A C 1
ATOM 772 O O . PHE A 1 96 ? -4.347 0.654 -10.124 1.00 89.19 96 PHE A O 1
ATOM 779 N N . GLY A 1 97 ? -5.534 2.470 -9.548 1.00 88.56 97 GLY A N 1
ATOM 780 C CA . GLY A 1 97 ? -5.611 3.035 -10.893 1.00 88.56 97 GLY A CA 1
ATOM 781 C C . GLY A 1 97 ? -4.238 3.435 -11.433 1.00 88.56 97 GLY A C 1
ATOM 782 O O . GLY A 1 97 ? -3.894 3.058 -12.550 1.00 88.56 97 GLY A O 1
ATOM 783 N N . ILE A 1 98 ? -3.425 4.119 -10.623 1.00 88.44 98 ILE A N 1
ATOM 784 C CA . ILE A 1 98 ? -2.045 4.485 -10.971 1.00 88.44 98 ILE A CA 1
ATOM 785 C C . ILE A 1 98 ? -1.210 3.224 -11.207 1.00 88.44 98 ILE A C 1
ATOM 787 O O . ILE A 1 98 ? -0.571 3.124 -12.246 1.00 88.44 98 ILE A O 1
ATOM 791 N N . ALA A 1 99 ? -1.289 2.223 -10.325 1.00 87.06 99 ALA A N 1
ATOM 792 C CA . ALA A 1 99 ? -0.568 0.962 -10.511 1.00 87.06 99 ALA A CA 1
ATOM 793 C C . ALA A 1 99 ? -0.955 0.248 -11.821 1.00 87.06 99 ALA A C 1
ATOM 795 O O . ALA A 1 99 ? -0.106 -0.315 -12.508 1.00 87.06 99 ALA A O 1
ATOM 796 N N . THR A 1 100 ? -2.238 0.292 -12.194 1.00 87.69 100 THR A N 1
ATOM 797 C CA . THR A 1 100 ? -2.726 -0.285 -13.459 1.00 87.69 100 THR A CA 1
ATOM 798 C C . THR A 1 100 ? -2.205 0.495 -14.667 1.00 87.69 100 THR A C 1
ATOM 800 O O . THR A 1 100 ? -1.850 -0.099 -15.682 1.00 87.69 100 THR A O 1
ATOM 803 N N . PHE A 1 101 ? -2.128 1.822 -14.560 1.00 87.00 101 PHE A N 1
ATOM 804 C CA . PHE A 1 101 ? -1.574 2.680 -15.604 1.00 87.00 101 PHE A CA 1
ATOM 805 C C . PHE A 1 101 ? -0.061 2.480 -15.777 1.00 87.00 101 PHE A C 1
ATOM 807 O O . PHE A 1 101 ? 0.416 2.370 -16.903 1.00 87.00 101 PHE A O 1
ATOM 814 N N . GLU A 1 102 ? 0.685 2.362 -14.676 1.00 82.94 102 GLU A N 1
ATOM 815 C CA . GLU A 1 102 ? 2.113 2.021 -14.681 1.00 82.94 102 GLU A CA 1
ATOM 816 C C . GLU A 1 102 ? 2.358 0.648 -15.321 1.00 82.94 102 GLU A C 1
ATOM 818 O O . GLU A 1 102 ? 3.282 0.496 -16.118 1.00 82.94 102 GLU A O 1
ATOM 823 N N . TRP A 1 103 ? 1.501 -0.337 -15.029 1.00 80.38 103 TRP A N 1
ATOM 824 C CA . TRP A 1 103 ? 1.548 -1.648 -15.677 1.00 80.38 103 TRP A CA 1
ATOM 825 C C . TRP A 1 103 ? 1.273 -1.559 -17.181 1.00 80.38 103 TRP A C 1
ATOM 827 O O . TRP A 1 103 ? 1.982 -2.175 -17.971 1.00 80.38 103 TRP A O 1
ATOM 837 N N . TRP A 1 104 ? 0.273 -0.776 -17.591 1.00 82.44 104 TRP A N 1
ATOM 838 C CA . TRP A 1 104 ? -0.044 -0.572 -19.005 1.00 82.44 104 TRP A CA 1
ATOM 839 C C . TRP A 1 104 ? 1.088 0.120 -19.774 1.00 82.44 104 TRP A C 1
ATOM 841 O O . TRP A 1 104 ? 1.322 -0.224 -20.922 1.00 82.44 104 TRP A O 1
ATOM 851 N N . LEU A 1 105 ? 1.823 1.041 -19.143 1.00 77.00 105 LEU A N 1
ATOM 852 C CA . LEU A 1 105 ? 3.016 1.667 -19.729 1.00 77.00 105 LEU A CA 1
ATOM 853 C C . LEU A 1 105 ? 4.205 0.708 -19.891 1.00 77.00 105 LEU A C 1
ATOM 855 O O . LEU A 1 105 ? 5.134 1.017 -20.637 1.00 77.00 105 LEU A O 1
ATOM 859 N N . LEU A 1 106 ? 4.218 -0.405 -19.154 1.00 71.81 106 LEU A N 1
ATOM 860 C CA . LEU A 1 106 ? 5.285 -1.403 -19.207 1.00 71.81 106 LEU A CA 1
ATOM 861 C C . LEU A 1 106 ? 5.063 -2.457 -20.305 1.00 71.81 106 LEU A C 1
ATOM 863 O O . LEU A 1 106 ? 6.053 -3.007 -20.794 1.00 71.81 106 LEU A O 1
ATOM 867 N N . VAL A 1 107 ? 3.799 -2.749 -20.642 1.00 65.19 107 VAL A N 1
ATOM 868 C CA . VAL A 1 107 ? 3.365 -3.703 -21.687 1.00 65.19 107 VAL A CA 1
ATOM 869 C C . VAL A 1 107 ? 3.492 -3.083 -23.074 1.00 65.19 107 VAL A C 1
ATOM 871 O O . VAL A 1 107 ? 4.023 -3.787 -23.961 1.00 65.19 107 VAL A O 1
#

pLDDT: mean 77.13, std 9.61, range [51.97, 91.56]